Protein AF-A0A2K3KIM0-F1 (afdb_monomer_lite)

InterPro domains:
  IPR011990 Tetratricopeptide-like helical domain superfamily [SSF48452] (2-48)
  IPR019734 Tetratricopeptide repeat [PS50005] (17-50)
  IPR043376 Protein NPG1-like [PTHR44102] (2-56)

Foldseek 3Di:
DLLVVLVVVCVVPVLPLVSLQVNLVVCVVVVNNVSSVVSNVSSVVSVVVPPPDDDD

Radius of gyration: 12.22 Å; chains: 1; bounding box: 21×22×40 Å

Secondary structure (DSSP, 8-state):
-HHHHHHHHHHH-TT-HHHHHHHHHHHHHTT-HHHHHHHHHHHHHHHHHS-S----

pLDDT: mean 87.76, std 11.6, range [56.28, 95.88]

Sequence (56 aa):
AARSFLMDALRLDKTNASAWHHLGILHKAEGRVFEAAECFQAANSLEETEPVEPFR

Structure (mmCIF, N/CA/C/O backbone):
data_AF-A0A2K3KIM0-F1
#
_entry.id   AF-A0A2K3KIM0-F1
#
loop_
_atom_site.group_PDB
_atom_site.id
_atom_site.type_symbol
_atom_site.label_atom_id
_atom_site.label_alt_id
_atom_site.label_comp_id
_atom_site.label_asym_id
_atom_site.label_entity_id
_atom_site.label_seq_id
_atom_site.pdbx_PDB_ins_code
_atom_site.Cartn_x
_atom_site.Cartn_y
_atom_site.Cartn_z
_atom_site.occupancy
_atom_site.B_iso_or_equiv
_atom_site.auth_seq_id
_atom_site.auth_comp_id
_atom_site.auth_asym_id
_atom_site.auth_atom_id
_atom_site.pdbx_PDB_model_num
ATOM 1 N N . ALA A 1 1 ? -4.935 -10.117 3.314 1.00 76.81 1 ALA A N 1
ATOM 2 C CA . ALA A 1 1 ? -4.629 -10.460 1.907 1.00 76.81 1 ALA A CA 1
ATOM 3 C C . ALA A 1 1 ? -3.938 -9.304 1.174 1.00 76.81 1 ALA A C 1
ATOM 5 O O . ALA A 1 1 ? -2.782 -9.470 0.815 1.00 76.81 1 ALA A O 1
ATOM 6 N N . ALA A 1 2 ? -4.571 -8.127 1.038 1.00 87.00 2 ALA A N 1
ATOM 7 C CA . ALA A 1 2 ? -4.022 -6.987 0.282 1.00 87.00 2 ALA A CA 1
ATOM 8 C C . ALA A 1 2 ? -2.611 -6.545 0.719 1.00 87.00 2 ALA A C 1
ATOM 10 O O . ALA A 1 2 ? -1.734 -6.390 -0.121 1.00 87.00 2 ALA A O 1
ATOM 11 N N . ARG A 1 3 ? -2.354 -6.436 2.031 1.00 89.19 3 ARG A N 1
ATOM 12 C CA . ARG A 1 3 ? -1.020 -6.092 2.555 1.00 89.19 3 ARG A CA 1
ATOM 13 C C . ARG A 1 3 ? 0.082 -7.027 2.063 1.00 89.19 3 ARG A C 1
ATOM 15 O O . ARG A 1 3 ? 1.118 -6.555 1.624 1.00 89.19 3 ARG A O 1
ATOM 22 N N . SER A 1 4 ? -0.144 -8.340 2.149 1.00 92.75 4 SER A N 1
ATOM 23 C CA . SER A 1 4 ? 0.855 -9.340 1.751 1.00 92.75 4 SER A CA 1
ATOM 24 C C . SER A 1 4 ? 1.188 -9.204 0.272 1.00 92.75 4 SER A C 1
ATOM 26 O O . SER A 1 4 ? 2.356 -9.158 -0.079 1.00 92.75 4 SER A O 1
ATOM 28 N N . PHE A 1 5 ? 0.162 -9.038 -0.566 1.00 93.31 5 PHE A N 1
ATOM 29 C CA . PHE A 1 5 ? 0.334 -8.851 -2.003 1.00 93.31 5 PHE A CA 1
ATOM 30 C C . PHE A 1 5 ? 1.156 -7.598 -2.334 1.00 93.31 5 PHE A C 1
ATOM 32 O O . PHE A 1 5 ? 2.060 -7.650 -3.160 1.00 93.31 5 PHE A O 1
ATOM 39 N N . LEU A 1 6 ? 0.890 -6.484 -1.649 1.00 93.25 6 LEU A N 1
ATOM 40 C CA . LEU A 1 6 ? 1.653 -5.247 -1.825 1.00 93.25 6 LEU A CA 1
ATOM 41 C C . LEU A 1 6 ? 3.101 -5.391 -1.345 1.00 93.25 6 LEU A C 1
ATOM 43 O O . LEU A 1 6 ? 4.012 -4.912 -2.010 1.00 93.25 6 LEU A O 1
ATOM 47 N N . MET A 1 7 ? 3.339 -6.087 -0.231 1.00 93.06 7 MET A N 1
ATOM 48 C CA . MET A 1 7 ? 4.705 -6.361 0.227 1.00 93.06 7 MET A CA 1
ATOM 49 C C . MET A 1 7 ? 5.457 -7.304 -0.717 1.00 93.06 7 MET A C 1
ATOM 51 O O . MET A 1 7 ? 6.658 -7.139 -0.905 1.00 93.06 7 MET A O 1
ATOM 55 N N . ASP A 1 8 ? 4.771 -8.267 -1.333 1.00 95.12 8 ASP A N 1
ATOM 56 C CA . ASP A 1 8 ? 5.348 -9.118 -2.374 1.00 95.12 8 ASP A CA 1
ATOM 57 C C . ASP A 1 8 ? 5.696 -8.306 -3.624 1.00 95.12 8 ASP A C 1
ATOM 59 O O . ASP A 1 8 ? 6.805 -8.440 -4.140 1.00 95.12 8 ASP A O 1
ATOM 63 N N . ALA A 1 9 ? 4.809 -7.401 -4.050 1.00 93.06 9 ALA A N 1
ATOM 64 C CA . ALA A 1 9 ? 5.072 -6.477 -5.150 1.00 93.06 9 ALA A CA 1
ATOM 65 C C . ALA A 1 9 ? 6.303 -5.602 -4.867 1.00 93.06 9 ALA A C 1
ATOM 67 O O . ALA A 1 9 ? 7.204 -5.551 -5.695 1.0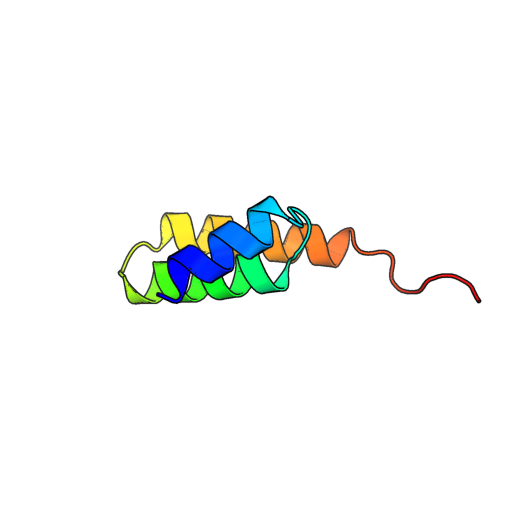0 93.06 9 ALA A O 1
ATOM 68 N N . LEU A 1 10 ? 6.404 -5.017 -3.668 1.00 91.62 10 LEU A N 1
ATOM 69 C CA . LEU A 1 10 ? 7.560 -4.213 -3.248 1.00 91.62 10 LEU A CA 1
ATOM 70 C C . LEU A 1 10 ? 8.855 -5.022 -3.105 1.00 91.62 10 LEU A C 1
ATOM 72 O O . LEU A 1 10 ? 9.954 -4.478 -3.191 1.00 91.62 10 LEU A O 1
ATOM 76 N N . ARG A 1 11 ? 8.752 -6.332 -2.866 1.00 93.44 11 ARG A N 1
ATOM 77 C CA . ARG A 1 11 ? 9.909 -7.230 -2.814 1.00 93.44 11 ARG A CA 1
ATOM 78 C C . ARG A 1 11 ? 10.469 -7.505 -4.206 1.00 93.44 11 ARG A C 1
ATOM 80 O O . ARG A 1 11 ? 11.685 -7.610 -4.346 1.00 93.44 11 ARG A O 1
ATOM 87 N N . LEU A 1 12 ? 9.582 -7.652 -5.192 1.00 93.94 12 LEU A N 1
ATOM 88 C CA . LEU A 1 12 ? 9.933 -7.848 -6.599 1.00 93.94 12 LEU A CA 1
ATOM 89 C C . LEU A 1 12 ? 10.416 -6.543 -7.237 1.00 93.94 12 LEU A C 1
ATOM 91 O O . LEU A 1 12 ? 11.409 -6.544 -7.956 1.00 93.94 12 LEU A O 1
ATOM 95 N N . ASP A 1 13 ? 9.738 -5.443 -6.927 1.00 88.56 13 ASP A N 1
ATOM 96 C CA . ASP A 1 13 ? 10.008 -4.110 -7.440 1.00 88.56 13 ASP A CA 1
ATOM 97 C C . ASP A 1 13 ? 9.851 -3.073 -6.320 1.00 88.56 13 ASP A C 1
ATOM 99 O O . ASP A 1 13 ? 8.753 -2.629 -5.979 1.00 88.56 13 ASP A O 1
ATOM 103 N N . LYS A 1 14 ? 10.988 -2.663 -5.754 1.00 87.25 14 LYS A N 1
ATOM 104 C CA . LYS A 1 14 ? 11.042 -1.656 -4.683 1.00 87.25 14 LYS A CA 1
ATOM 105 C C . LYS A 1 14 ? 10.683 -0.252 -5.168 1.00 87.25 14 LYS A C 1
ATOM 107 O O . LYS A 1 14 ? 10.394 0.607 -4.334 1.00 87.25 14 LYS A O 1
ATOM 112 N N . THR A 1 15 ? 10.717 -0.032 -6.480 1.00 89.06 15 THR A N 1
ATOM 113 C CA . THR A 1 15 ? 10.415 1.241 -7.138 1.00 89.06 15 THR A CA 1
ATOM 114 C C . THR A 1 15 ? 8.953 1.360 -7.563 1.00 89.06 15 THR A C 1
ATOM 116 O O . THR A 1 15 ? 8.545 2.382 -8.101 1.00 89.06 15 THR A O 1
ATOM 119 N N . ASN A 1 16 ? 8.120 0.369 -7.234 1.00 89.69 16 ASN A N 1
ATOM 120 C CA . ASN A 1 16 ? 6.699 0.397 -7.543 1.00 89.69 16 ASN A CA 1
ATOM 121 C C . ASN A 1 16 ? 5.942 1.427 -6.681 1.00 89.69 16 ASN A C 1
ATOM 123 O O . ASN A 1 16 ? 5.431 1.114 -5.599 1.00 89.69 16 ASN A O 1
ATOM 127 N N . ALA A 1 17 ? 5.835 2.658 -7.182 1.00 91.75 17 ALA A N 1
ATOM 128 C CA . ALA A 1 17 ? 5.126 3.749 -6.517 1.00 91.75 17 ALA A CA 1
ATOM 129 C C . ALA A 1 17 ? 3.655 3.409 -6.220 1.00 91.75 17 ALA A C 1
ATOM 131 O O . ALA A 1 17 ? 3.129 3.740 -5.156 1.00 91.75 17 ALA A O 1
ATOM 132 N N . SER A 1 18 ? 2.998 2.665 -7.115 1.00 91.75 18 SER A N 1
ATOM 133 C CA . SER A 1 18 ? 1.604 2.253 -6.935 1.00 91.75 18 SER A CA 1
ATOM 134 C C . SER A 1 18 ? 1.440 1.302 -5.744 1.00 91.75 18 SER A C 1
ATOM 136 O O . SER A 1 18 ? 0.480 1.415 -4.978 1.00 91.75 18 SER A O 1
ATOM 138 N N . ALA A 1 19 ? 2.387 0.386 -5.528 1.00 94.75 19 ALA A N 1
ATOM 139 C CA . ALA A 1 19 ? 2.366 -0.508 -4.376 1.00 94.75 19 ALA A CA 1
ATOM 140 C C . ALA A 1 19 ? 2.556 0.260 -3.056 1.00 94.75 19 ALA A C 1
ATOM 142 O O . ALA A 1 19 ? 1.822 0.007 -2.097 1.00 94.75 19 ALA A O 1
ATOM 143 N N . TRP A 1 20 ? 3.462 1.244 -3.028 1.00 94.94 20 TRP A N 1
ATOM 144 C CA . TRP A 1 20 ? 3.635 2.156 -1.891 1.00 94.94 20 TRP A CA 1
ATOM 145 C C . TRP A 1 20 ? 2.369 2.972 -1.601 1.00 94.94 20 TRP A C 1
ATOM 147 O O . TRP A 1 20 ? 1.919 3.025 -0.456 1.00 94.94 20 TRP A O 1
ATOM 157 N N . HIS A 1 21 ? 1.723 3.519 -2.632 1.00 94.44 21 HIS A N 1
ATOM 158 C CA . HIS A 1 21 ? 0.485 4.286 -2.489 1.00 94.44 21 HIS A CA 1
ATOM 159 C C . HIS A 1 21 ? -0.646 3.448 -1.871 1.00 94.44 21 HIS A C 1
ATOM 161 O O . HIS A 1 21 ? -1.283 3.851 -0.893 1.00 94.44 21 HIS A O 1
ATOM 167 N N . HIS A 1 22 ? -0.873 2.239 -2.391 1.00 95.19 22 HIS A N 1
ATOM 168 C CA . HIS A 1 22 ? -1.893 1.337 -1.855 1.00 95.19 22 HIS A CA 1
ATOM 169 C C . HIS A 1 22 ? -1.568 0.856 -0.432 1.00 95.19 22 HIS A C 1
ATOM 171 O O . HIS A 1 22 ? -2.489 0.658 0.367 1.00 95.19 22 HIS A O 1
ATOM 177 N N . LEU A 1 23 ? -0.282 0.712 -0.079 1.00 95.06 23 LEU A N 1
ATOM 178 C CA . LEU A 1 23 ? 0.126 0.425 1.298 1.00 95.06 23 LEU A CA 1
ATOM 179 C C . LEU A 1 23 ? -0.279 1.587 2.216 1.00 95.06 23 LEU A C 1
ATOM 181 O O . LEU A 1 23 ? -0.889 1.357 3.260 1.00 95.06 23 LEU A O 1
ATOM 185 N N . GLY A 1 24 ? -0.033 2.830 1.789 1.00 95.62 24 GLY A N 1
ATOM 186 C CA . GLY A 1 24 ? -0.416 4.039 2.520 1.00 95.62 24 GL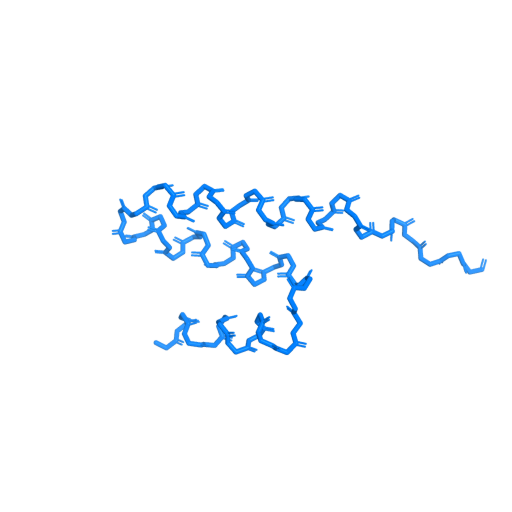Y A CA 1
ATOM 187 C C . GLY A 1 24 ? -1.919 4.131 2.790 1.00 95.62 24 GLY A C 1
ATOM 188 O O . GLY A 1 24 ? -2.332 4.404 3.919 1.00 95.62 24 GLY A O 1
ATOM 189 N N . ILE A 1 25 ? -2.756 3.803 1.798 1.00 95.88 25 ILE A N 1
ATOM 190 C CA . ILE A 1 25 ? -4.219 3.730 1.969 1.00 95.88 25 ILE A CA 1
ATOM 191 C C . ILE A 1 25 ? -4.594 2.709 3.049 1.00 95.88 25 ILE A C 1
ATOM 193 O O . ILE A 1 25 ? -5.429 3.000 3.910 1.00 95.88 25 ILE A O 1
ATOM 197 N N . LEU A 1 26 ? -3.967 1.530 3.036 1.00 95.12 26 LEU A N 1
ATOM 198 C CA . LEU A 1 26 ? -4.237 0.479 4.015 1.00 95.12 26 LEU A CA 1
ATOM 199 C C . LEU A 1 26 ? -3.821 0.909 5.432 1.00 95.12 26 LEU A C 1
ATOM 201 O O . LEU A 1 26 ? -4.583 0.756 6.383 1.00 95.12 26 LEU A O 1
ATOM 205 N N . HIS A 1 27 ? -2.644 1.521 5.568 1.00 95.06 27 HIS A N 1
ATOM 206 C CA . HIS A 1 27 ? -2.169 2.080 6.834 1.00 95.06 27 HIS A CA 1
ATOM 207 C C . HIS A 1 27 ? -3.099 3.177 7.369 1.00 95.06 27 HIS A C 1
ATOM 209 O O . HIS A 1 27 ? -3.436 3.166 8.554 1.00 95.06 27 HIS A O 1
ATOM 215 N N . LYS A 1 28 ? -3.598 4.057 6.494 1.00 94.38 28 LYS A N 1
ATOM 216 C CA . LYS A 1 28 ? -4.583 5.086 6.848 1.00 94.38 28 LYS A CA 1
ATOM 217 C C . LYS A 1 28 ? -5.906 4.476 7.315 1.00 94.38 28 LYS A C 1
ATOM 219 O O . LYS A 1 28 ? -6.480 4.964 8.285 1.00 94.38 28 LYS A O 1
ATOM 224 N N . ALA A 1 29 ? -6.384 3.420 6.653 1.00 94.38 29 ALA A N 1
ATOM 225 C CA . ALA A 1 29 ? -7.601 2.708 7.050 1.00 94.38 29 ALA A CA 1
ATOM 226 C C . ALA A 1 29 ? -7.462 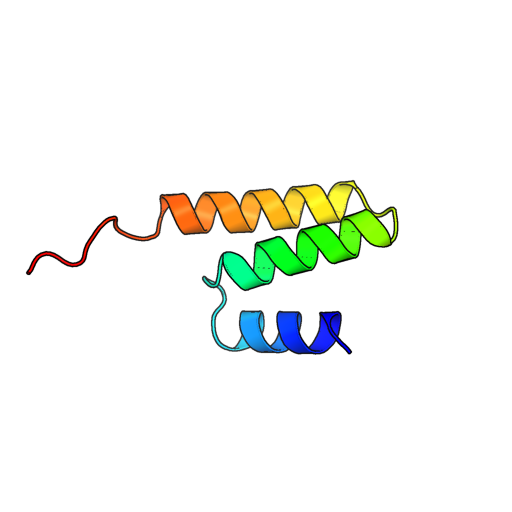2.033 8.426 1.00 94.38 29 ALA A C 1
ATOM 228 O O . ALA A 1 29 ? -8.428 1.954 9.177 1.00 94.38 29 ALA A O 1
ATOM 229 N N . GLU A 1 30 ? -6.251 1.605 8.782 1.00 94.12 30 GLU A N 1
ATOM 230 C CA . GLU A 1 30 ? -5.929 1.008 10.082 1.00 94.12 30 GLU A CA 1
ATOM 231 C C . GLU A 1 30 ? -5.579 2.054 11.166 1.00 94.12 30 GLU A C 1
ATOM 233 O O . GLU A 1 30 ? -5.155 1.690 12.261 1.00 94.12 30 GLU A O 1
ATOM 238 N N . GLY A 1 31 ? -5.744 3.353 10.881 1.00 95.06 31 GLY A N 1
ATOM 239 C CA . GLY A 1 31 ? -5.475 4.450 11.821 1.00 95.06 31 GLY A CA 1
ATOM 240 C C . GLY A 1 31 ? -3.991 4.773 12.023 1.00 95.06 31 GLY A C 1
ATOM 241 O O . GLY A 1 31 ? -3.648 5.629 12.836 1.00 95.06 31 GLY A O 1
ATOM 242 N N . ARG A 1 32 ? -3.097 4.127 11.269 1.00 95.75 32 ARG A N 1
ATOM 243 C CA . ARG A 1 32 ? -1.643 4.320 11.331 1.00 95.75 32 ARG A CA 1
ATOM 244 C C . ARG A 1 32 ? -1.215 5.425 10.380 1.00 95.75 32 ARG A C 1
ATOM 246 O O . ARG A 1 32 ? -0.738 5.185 9.273 1.00 95.75 32 ARG A O 1
ATOM 253 N N . VAL A 1 33 ? -1.474 6.657 10.807 1.00 93.06 33 VAL A N 1
ATOM 254 C CA . VAL A 1 33 ? -1.295 7.859 9.980 1.00 93.06 33 VAL A CA 1
ATOM 255 C C . VAL A 1 33 ? 0.177 8.120 9.653 1.00 93.06 33 VAL A C 1
ATOM 257 O O . VAL A 1 33 ? 0.470 8.558 8.545 1.00 93.06 33 VAL A O 1
ATOM 260 N N . PHE A 1 34 ? 1.096 7.823 10.575 1.00 94.75 34 PHE A N 1
ATOM 261 C CA . PHE A 1 34 ? 2.525 8.056 10.361 1.00 94.75 34 PHE A CA 1
ATOM 262 C C . PHE A 1 34 ? 3.078 7.136 9.268 1.00 94.75 34 PHE A C 1
ATOM 264 O O . PHE A 1 34 ? 3.607 7.608 8.268 1.00 94.75 34 PHE A O 1
ATOM 271 N N . GLU A 1 35 ? 2.838 5.831 9.383 1.00 93.81 35 GLU A N 1
ATOM 272 C CA . GLU A 1 35 ? 3.268 4.863 8.373 1.00 93.81 35 GLU A CA 1
ATOM 273 C C . GLU A 1 35 ? 2.566 5.080 7.029 1.00 93.81 35 GLU A C 1
ATOM 275 O O . 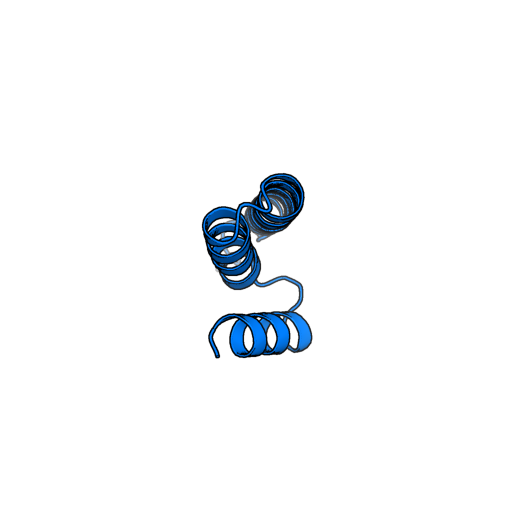GLU A 1 35 ? 3.152 4.832 5.978 1.00 93.81 35 GLU A O 1
ATOM 280 N N . ALA A 1 36 ? 1.323 5.574 7.036 1.00 95.56 36 ALA A N 1
ATOM 281 C CA . ALA A 1 36 ? 0.653 5.977 5.806 1.00 95.56 36 ALA A CA 1
ATOM 282 C C . ALA A 1 36 ? 1.388 7.133 5.115 1.00 95.56 36 ALA A C 1
ATOM 284 O O . ALA A 1 36 ? 1.595 7.083 3.904 1.00 95.56 36 ALA A O 1
ATOM 285 N N . ALA A 1 37 ? 1.803 8.149 5.878 1.00 95.88 37 ALA A N 1
ATOM 286 C CA . ALA A 1 37 ? 2.551 9.285 5.353 1.00 95.88 37 ALA A CA 1
ATOM 287 C C . ALA A 1 37 ? 3.907 8.859 4.775 1.00 95.88 37 ALA A C 1
ATOM 289 O O . ALA A 1 37 ? 4.242 9.289 3.674 1.00 95.88 37 ALA A O 1
ATOM 290 N N . GLU A 1 38 ? 4.637 7.966 5.450 1.00 95.62 38 GLU A N 1
ATOM 291 C CA . GLU A 1 38 ? 5.897 7.421 4.924 1.00 95.62 38 GLU A CA 1
ATOM 292 C C . GLU A 1 38 ? 5.685 6.665 3.607 1.00 95.62 38 GLU A C 1
ATOM 294 O O . GLU A 1 38 ? 6.436 6.851 2.652 1.00 95.62 38 GLU A O 1
ATOM 299 N N . CYS A 1 39 ? 4.617 5.868 3.512 1.00 94.88 39 CYS A N 1
ATOM 300 C CA . CYS A 1 39 ? 4.281 5.158 2.279 1.00 94.88 39 CYS A CA 1
ATOM 301 C C . CYS A 1 39 ? 3.944 6.118 1.129 1.00 94.88 39 CYS A C 1
ATOM 303 O O . CYS A 1 39 ? 4.372 5.899 -0.001 1.00 94.88 39 CYS A O 1
ATOM 305 N N . PHE A 1 40 ? 3.198 7.192 1.400 1.00 94.06 40 PHE A N 1
ATOM 306 C CA . PHE A 1 40 ? 2.880 8.190 0.378 1.00 94.06 40 PHE A CA 1
ATOM 307 C C . PHE A 1 40 ? 4.101 9.007 -0.043 1.00 94.06 40 PHE A C 1
ATOM 309 O O . PHE A 1 40 ? 4.237 9.311 -1.225 1.00 94.06 40 PHE A O 1
ATOM 316 N N . GLN A 1 41 ? 5.007 9.323 0.884 1.00 94.56 41 GLN A N 1
ATOM 317 C CA . GLN A 1 41 ? 6.273 9.970 0.543 1.00 94.56 41 GLN A CA 1
ATOM 318 C C . GLN A 1 41 ? 7.138 9.071 -0.336 1.00 94.56 41 GLN A C 1
ATOM 320 O O . GLN A 1 41 ? 7.627 9.537 -1.360 1.00 94.56 41 GLN A O 1
ATOM 325 N N . ALA A 1 42 ? 7.265 7.786 0.005 1.00 92.62 42 ALA A N 1
ATOM 326 C CA . ALA A 1 42 ? 7.992 6.826 -0.820 1.00 92.62 42 ALA A CA 1
ATOM 327 C C . ALA A 1 42 ? 7.398 6.732 -2.233 1.00 92.62 42 ALA A C 1
ATOM 329 O O . ALA A 1 42 ? 8.141 6.797 -3.207 1.00 92.62 42 ALA A O 1
ATOM 330 N N . ALA A 1 43 ? 6.068 6.647 -2.355 1.00 93.19 43 ALA A N 1
ATOM 331 C CA . ALA A 1 43 ? 5.393 6.645 -3.652 1.00 93.19 43 ALA A CA 1
ATOM 332 C C . ALA A 1 43 ? 5.703 7.912 -4.467 1.00 93.19 43 ALA A C 1
ATOM 334 O O . ALA A 1 43 ? 6.110 7.812 -5.619 1.00 93.19 43 ALA A O 1
ATOM 335 N N . ASN A 1 44 ? 5.583 9.087 -3.846 1.00 90.69 44 ASN A N 1
ATOM 336 C CA . ASN A 1 44 ? 5.784 10.367 -4.520 1.00 90.69 44 ASN A CA 1
ATOM 337 C C . ASN A 1 44 ? 7.242 10.582 -4.950 1.00 90.69 44 ASN A C 1
ATOM 339 O O . ASN A 1 44 ? 7.496 11.057 -6.050 1.00 90.69 44 ASN A O 1
ATOM 343 N N . SER A 1 45 ? 8.208 10.205 -4.107 1.00 90.31 45 SER A N 1
ATOM 344 C CA . SER A 1 45 ? 9.626 10.255 -4.475 1.00 90.31 45 SER A CA 1
ATOM 345 C C . SER A 1 45 ? 9.944 9.320 -5.636 1.00 90.31 45 SE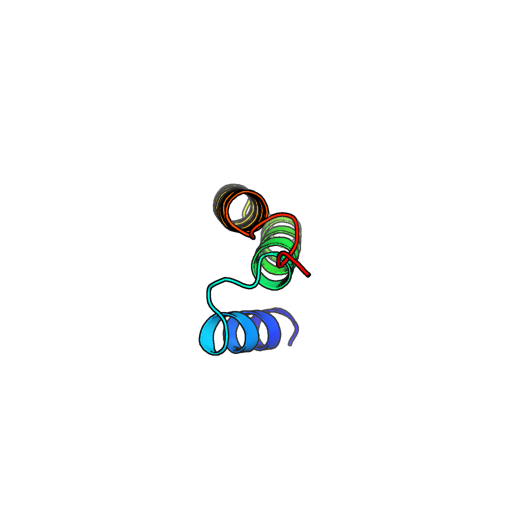R A C 1
ATOM 347 O O . SER A 1 45 ? 10.783 9.655 -6.462 1.00 90.31 45 S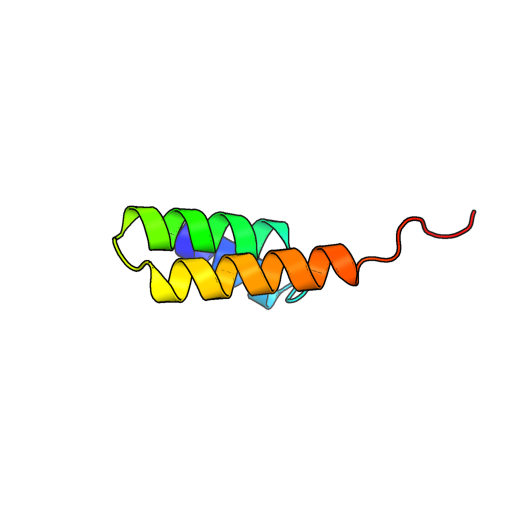ER A O 1
ATOM 349 N N . LEU A 1 46 ? 9.275 8.168 -5.720 1.00 88.06 46 LEU A N 1
ATOM 350 C CA . LEU A 1 46 ? 9.464 7.236 -6.825 1.00 88.06 46 LEU A CA 1
ATOM 351 C C . LEU A 1 46 ? 8.876 7.776 -8.130 1.00 88.06 46 LEU A C 1
ATOM 353 O O . LEU A 1 46 ? 9.578 7.752 -9.133 1.00 88.06 46 LEU A O 1
ATOM 357 N N . GLU A 1 47 ? 7.666 8.342 -8.111 1.00 80.12 47 GLU A N 1
ATOM 358 C CA . GLU A 1 47 ? 7.072 9.008 -9.285 1.00 80.12 47 GLU A CA 1
ATOM 359 C C . GLU A 1 47 ? 7.900 10.208 -9.769 1.00 80.12 47 GLU A C 1
ATOM 361 O O . GLU A 1 47 ? 7.984 10.449 -10.968 1.00 80.12 47 GLU A O 1
ATOM 366 N N . GLU A 1 48 ? 8.548 10.940 -8.860 1.00 75.94 48 GLU A N 1
ATOM 367 C CA . GLU A 1 48 ? 9.457 12.039 -9.213 1.00 75.94 48 GLU A CA 1
ATOM 368 C C . GLU A 1 48 ? 10.777 11.539 -9.830 1.00 75.94 48 GLU A C 1
ATOM 370 O O . GLU A 1 48 ? 11.404 12.242 -10.623 1.00 75.94 48 GLU A O 1
ATOM 375 N N . THR A 1 49 ? 11.202 10.318 -9.487 1.00 66.50 49 THR A N 1
ATOM 376 C CA . THR A 1 49 ? 12.414 9.685 -10.037 1.00 66.50 49 THR A CA 1
ATOM 377 C C . THR A 1 49 ? 12.172 8.822 -11.270 1.00 66.50 49 THR A C 1
ATOM 379 O O . THR A 1 49 ? 13.134 8.510 -11.974 1.00 66.50 49 THR A O 1
ATOM 382 N N . GLU A 1 50 ? 10.927 8.429 -11.541 1.00 62.81 50 GLU A N 1
ATOM 383 C CA . GLU A 1 50 ? 10.553 7.765 -12.785 1.00 62.81 50 GLU A CA 1
ATOM 384 C C . GLU A 1 50 ? 10.831 8.755 -13.927 1.00 62.81 50 GLU A C 1
ATOM 386 O O . GLU A 1 50 ? 10.243 9.841 -13.957 1.00 62.81 50 GLU A O 1
ATOM 391 N N . PRO A 1 51 ? 11.757 8.451 -14.855 1.00 58.50 51 PRO A N 1
ATOM 392 C CA . PRO A 1 51 ? 12.020 9.347 -15.963 1.00 58.50 51 PRO A CA 1
ATOM 393 C C . PRO A 1 51 ? 10.721 9.525 -16.746 1.00 58.50 51 PRO A C 1
ATOM 395 O O . PRO A 1 51 ? 10.171 8.567 -17.293 1.00 58.50 51 PRO A O 1
ATOM 398 N N . VAL A 1 52 ? 10.233 10.765 -16.781 1.00 61.56 52 VAL A N 1
ATOM 399 C CA . VAL A 1 52 ? 9.162 11.188 -17.678 1.00 61.56 52 VAL A CA 1
ATOM 400 C C . VAL A 1 52 ? 9.663 10.912 -19.097 1.00 61.56 52 VAL A C 1
ATOM 402 O O . VAL A 1 52 ? 10.463 11.662 -19.641 1.00 61.56 52 VAL A O 1
ATOM 405 N N . GLU A 1 53 ? 9.215 9.784 -19.644 1.00 60.72 53 GLU A N 1
ATOM 406 C CA . GLU A 1 53 ? 9.459 9.267 -20.992 1.00 60.72 53 GLU A CA 1
ATOM 407 C C . GLU A 1 53 ? 10.825 8.581 -21.246 1.00 60.72 53 GLU A C 1
ATOM 409 O O . GLU A 1 53 ? 11.890 9.192 -21.134 1.00 60.72 53 GLU A O 1
ATOM 414 N N . PRO A 1 54 ? 10.833 7.309 -21.706 1.00 58.28 54 PRO A N 1
ATOM 415 C CA . PRO A 1 54 ? 11.978 6.790 -22.434 1.00 58.28 54 PRO A CA 1
ATOM 416 C C . PRO A 1 54 ? 12.044 7.540 -23.766 1.00 58.28 54 PRO A C 1
ATOM 418 O O . PRO A 1 54 ? 11.122 7.442 -24.578 1.00 58.28 54 PRO A O 1
ATOM 421 N N . PHE A 1 55 ? 13.123 8.294 -23.979 1.00 66.56 55 PHE A N 1
ATOM 422 C CA . PHE A 1 55 ? 13.435 8.905 -25.269 1.00 66.56 55 PHE A CA 1
ATOM 423 C C . PHE A 1 55 ? 13.280 7.846 -26.377 1.00 66.56 55 PHE A C 1
ATOM 425 O O . PHE A 1 55 ? 14.043 6.877 -26.419 1.00 66.56 55 PHE A O 1
ATOM 432 N N . ARG A 1 56 ? 12.244 7.990 -27.215 1.00 56.28 56 ARG A N 1
ATOM 433 C CA . ARG A 1 56 ? 12.110 7.251 -28.477 1.00 56.28 56 ARG A CA 1
ATOM 434 C C . ARG A 1 56 ? 12.969 7.887 -29.556 1.00 56.28 56 ARG A C 1
ATOM 436 O O . ARG A 1 56 ? 13.056 9.134 -29.572 1.00 56.28 56 ARG A O 1
#

Organism: Trifolium pratense (NCBI:txid57577)